Protein 1LYP (pdb70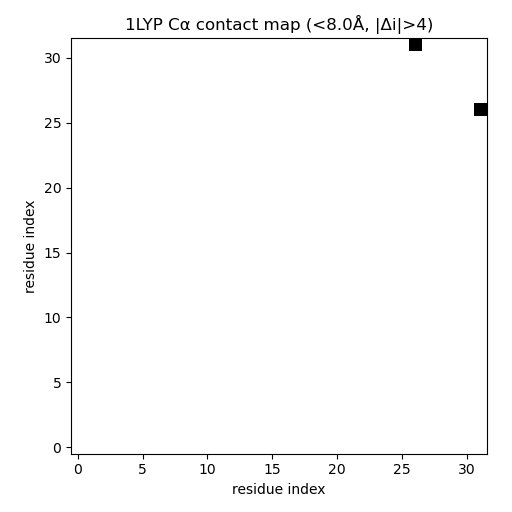)

Secondary structu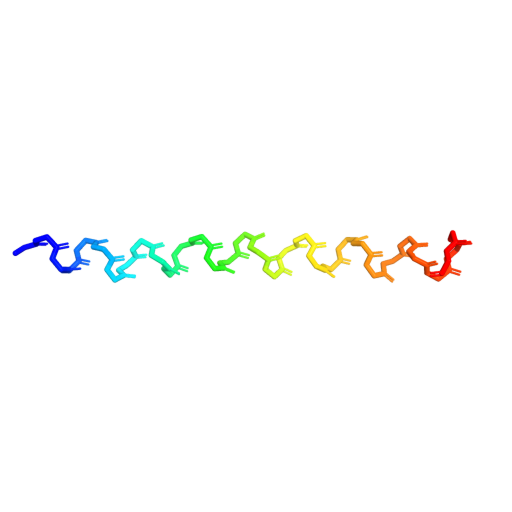re (DSSP, 8-state):
-HHHHHHHHHHHHHHHHHHHHHHHHHHHHHH-

Sequence (32 aa):
GLRKRLRKFRNKIKEKLKKIGQKIQGLLPKLA

Foldseek 3Di:
DVVVVVVVVVVVVVVVVVVVVVVVVVCVVVVD

Solvent-accessible surface area: 3775 Å² total; per-residue (Å²): 93,132,156,144,182,89,168,126,126,192,74,137,91,116,104,139,103,155,125,95,34,108,146,91,109,31,93,90,98,173,143,112

Organism: Oryctolagus cuniculus (NCBI:txid9986)

Radius of gyration: 14.72 Å; Cα contacts (8 Å, |Δi|>4): 1; chains: 1; bounding box: 31×10×38 Å

InterPro domains:
  IPR001894 Cathelicidin-like [PTHR10206] (11-145)
  IPR018216 Cathelicidin, conserved site [PS00946] (34-47)
  IPR018216 Cathelicidin, conserved site [PS00947] (78-100)
  IPR022746 Cathelicidin, antimicrobial peptide, C-terminal [PF12153] (137-164)
  IPR046350 Cystatin superfamily [SSF54403] (31-126)

Structure (mmCIF, N/CA/C/O backbone):
data_1LYP
#
_entry.id   1LYP
#
_cell.length_a   1.000
_cell.length_b   1.000
_cell.length_c   1.000
_cell.angle_alpha   90.00
_cell.angle_beta   90.00
_cell.angle_gamma   90.00
#
_symmetry.space_group_name_H-M   'P 1'
#
loop_
_atom_site.group_PDB
_atom_site.id
_atom_site.type_symbol
_atom_site.label_atom_id
_atom_site.label_alt_id
_atom_site.label_comp_id
_atom_site.label_asym_id
_atom_site.label_entity_id
_atom_site.label_seq_id
_atom_site.pdbx_PDB_ins_code
_atom_site.Cartn_x
_atom_site.Cartn_y
_atom_site.Cartn_z
_atom_site.occupancy
_atom_site.B_iso_or_equiv
_atom_site.auth_seq_id
_atom_site.auth_comp_id
_atom_site.auth_asym_id
_atom_site.auth_atom_id
_atom_site.pdbx_PDB_model_num
ATOM 1 N N . GLY A 1 1 ? 24.459 11.198 -7.520 1.00 0.00 1 GLY A N 1
ATOM 2 C CA . GLY A 1 1 ? 24.945 11.896 -6.296 1.00 0.00 1 GLY A CA 1
ATOM 3 C C . GLY A 1 1 ? 23.757 12.467 -5.518 1.00 0.00 1 GLY A C 1
ATOM 4 O O . GLY A 1 1 ? 23.791 12.558 -4.307 1.00 0.00 1 GLY A O 1
ATOM 10 N N . LEU A 1 2 ? 22.732 12.840 -6.235 1.00 0.00 2 LEU A N 1
ATOM 11 C CA . LEU A 1 2 ? 21.532 13.407 -5.562 1.00 0.00 2 LEU A CA 1
ATOM 12 C C . LEU A 1 2 ? 20.952 12.423 -4.5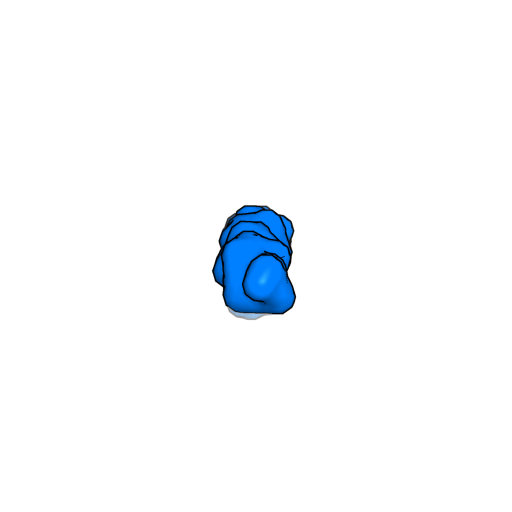48 1.00 0.00 2 LEU A C 1
ATOM 13 O O . LEU A 1 2 ? 20.500 12.812 -3.489 1.00 0.00 2 LEU A O 1
ATOM 29 N N . ARG A 1 3 ? 20.975 11.165 -4.892 1.00 0.00 3 ARG A N 1
ATOM 30 C CA . ARG A 1 3 ? 20.429 10.142 -3.962 1.00 0.00 3 ARG A CA 1
ATOM 31 C C . ARG A 1 3 ? 21.151 10.185 -2.616 1.00 0.00 3 ARG A C 1
ATOM 32 O O . ARG A 1 3 ? 20.548 10.431 -1.590 1.00 0.00 3 ARG A O 1
ATOM 53 N N . LYS A 1 4 ? 22.432 9.946 -2.650 1.00 0.00 4 LYS A N 1
ATOM 54 C CA . LYS A 1 4 ? 23.222 9.965 -1.390 1.00 0.00 4 LYS A CA 1
ATOM 55 C C . LYS A 1 4 ? 22.856 11.165 -0.516 1.00 0.00 4 LYS A C 1
ATOM 56 O O . LYS A 1 4 ? 22.792 11.057 0.692 1.00 0.00 4 LYS A O 1
ATOM 75 N N . ARG A 1 5 ? 22.620 12.285 -1.142 1.00 0.00 5 ARG A N 1
ATOM 76 C CA . ARG A 1 5 ? 22.259 13.499 -0.359 1.00 0.00 5 ARG A CA 1
ATOM 77 C C . ARG A 1 5 ? 20.827 13.430 0.174 1.00 0.00 5 ARG A C 1
ATOM 78 O O . ARG A 1 5 ? 20.56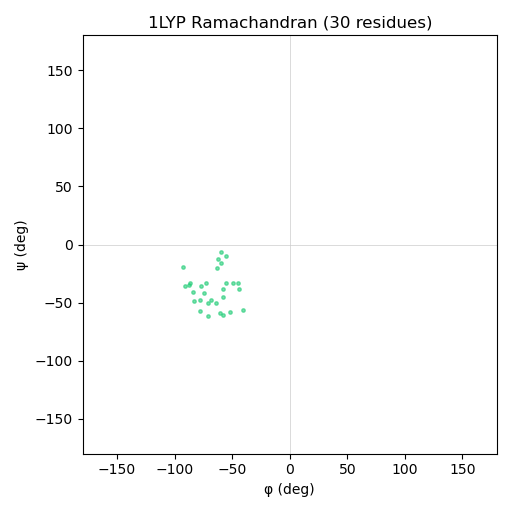7 13.804 1.301 1.00 0.00 5 ARG A O 1
ATOM 99 N N . LEU A 1 6 ? 19.925 12.959 -0.641 1.00 0.00 6 LEU A N 1
ATOM 100 C CA . LEU A 1 6 ? 18.508 12.866 -0.184 1.00 0.00 6 LEU A CA 1
ATOM 101 C C . LEU A 1 6 ? 18.368 11.879 0.974 1.00 0.00 6 LEU A C 1
ATOM 102 O O . LEU A 1 6 ? 17.789 12.198 1.994 1.00 0.00 6 LEU A O 1
ATOM 118 N N . ARG A 1 7 ? 18.898 10.699 0.799 1.00 0.00 7 ARG A N 1
ATOM 119 C CA . ARG A 1 7 ? 18.797 9.688 1.886 1.00 0.00 7 ARG A CA 1
ATOM 120 C C . ARG A 1 7 ? 19.274 10.263 3.219 1.00 0.00 7 ARG A C 1
ATOM 121 O O . ARG A 1 7 ? 18.537 10.289 4.184 1.00 0.00 7 ARG A O 1
ATOM 142 N N . LYS A 1 8 ? 20.499 10.711 3.247 1.00 0.00 8 LYS A N 1
ATOM 143 C CA . LYS A 1 8 ? 21.036 11.286 4.508 1.00 0.00 8 L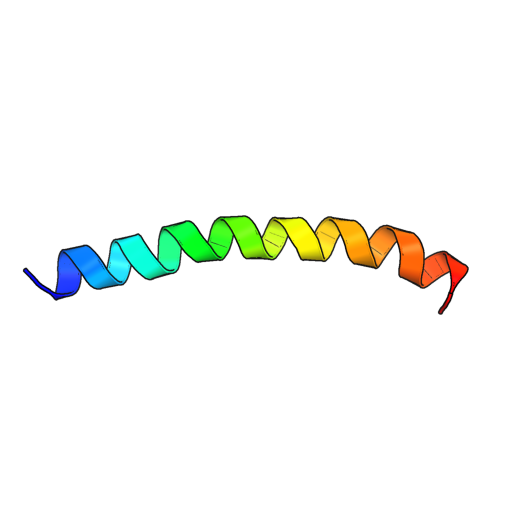YS A CA 1
ATOM 144 C C . LYS A 1 8 ? 20.143 12.417 5.016 1.00 0.00 8 LYS A C 1
ATOM 145 O O . LYS A 1 8 ? 20.012 12.621 6.207 1.00 0.00 8 LYS A O 1
ATOM 164 N N . PHE A 1 9 ? 19.544 13.130 4.101 1.00 0.00 9 PHE A N 1
ATOM 165 C CA . PHE A 1 9 ? 18.654 14.255 4.512 1.00 0.00 9 PHE A CA 1
ATOM 166 C C . PHE A 1 9 ? 17.493 13.750 5.365 1.00 0.00 9 PHE A C 1
ATOM 167 O O . PHE A 1 9 ? 17.320 14.168 6.492 1.00 0.00 9 PHE A O 1
ATOM 184 N N . ARG A 1 10 ? 16.716 12.860 4.809 1.00 0.00 10 ARG A N 1
ATOM 185 C CA . ARG A 1 10 ? 15.561 12.319 5.573 1.00 0.00 10 ARG A CA 1
ATOM 186 C C . ARG A 1 10 ? 16.020 11.642 6.863 1.00 0.00 10 ARG A C 1
ATOM 187 O O . ARG A 1 10 ? 15.211 11.242 7.677 1.00 0.00 10 ARG A O 1
ATOM 208 N N . ASN A 1 11 ? 17.309 11.525 7.025 1.00 0.00 11 ASN A N 1
ATOM 209 C CA . ASN A 1 11 ? 17.828 10.877 8.259 1.00 0.00 11 ASN A CA 1
ATOM 210 C C . ASN A 1 11 ? 18.062 11.928 9.339 1.00 0.00 11 ASN A C 1
ATOM 211 O O . ASN A 1 11 ? 17.860 11.679 10.510 1.00 0.00 11 ASN A O 1
ATOM 222 N N . LYS A 1 12 ? 18.489 13.085 8.916 1.00 0.00 12 LYS A N 1
ATOM 223 C CA . LYS A 1 12 ? 18.746 14.175 9.892 1.00 0.00 12 LYS A CA 1
ATOM 224 C C . LYS A 1 12 ? 17.434 14.712 10.458 1.00 0.00 12 LYS A C 1
ATOM 225 O O . LYS A 1 12 ? 17.275 14.826 11.657 1.00 0.00 12 LYS A O 1
ATOM 244 N N . ILE A 1 13 ? 16.515 15.031 9.587 1.00 0.00 13 ILE A N 1
ATOM 245 C CA . ILE A 1 13 ? 15.217 15.558 10.063 1.00 0.00 13 ILE A CA 1
ATOM 246 C C . ILE A 1 13 ? 14.559 14.555 11.006 1.00 0.00 13 ILE A C 1
ATOM 247 O O . ILE A 1 13 ? 14.068 14.911 12.059 1.00 0.00 13 ILE A O 1
ATOM 263 N N . LYS A 1 14 ? 14.572 13.315 10.606 1.00 0.00 14 LYS A N 1
ATOM 264 C CA . LYS A 1 14 ? 13.957 12.259 11.450 1.00 0.00 14 LYS A CA 1
ATOM 265 C C . LYS A 1 14 ? 14.350 12.414 12.919 1.00 0.00 14 LYS A C 1
ATOM 266 O O . LYS A 1 14 ? 13.579 12.097 13.802 1.00 0.00 14 LYS A O 1
ATOM 285 N N . GLU A 1 15 ? 15.542 12.894 13.160 1.00 0.00 15 GLU A N 1
ATOM 286 C CA . GLU A 1 15 ? 15.978 13.065 14.573 1.00 0.00 15 GLU A CA 1
ATOM 287 C C . GLU A 1 15 ? 15.188 14.176 15.263 1.00 0.00 15 GLU A C 1
ATOM 288 O O . GLU A 1 15 ? 14.704 14.002 16.364 1.00 0.00 15 GLU A O 1
ATOM 300 N N . LYS A 1 16 ? 15.072 15.296 14.606 1.00 0.00 16 LYS A N 1
ATOM 301 C CA . LYS A 1 16 ? 14.316 16.424 15.215 1.00 0.00 16 LYS A CA 1
ATOM 302 C C . LYS A 1 16 ? 12.850 16.055 15.426 1.00 0.0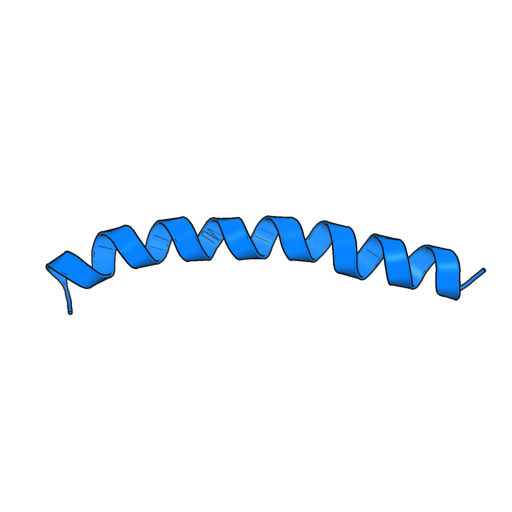0 16 LYS A C 1
ATOM 303 O O . LYS A 1 16 ? 12.165 16.669 16.219 1.00 0.00 16 LYS A O 1
ATOM 322 N N . LEU A 1 17 ? 12.395 15.062 14.714 1.00 0.00 17 LEU A N 1
ATOM 323 C CA . LEU A 1 17 ? 10.972 14.651 14.873 1.00 0.00 17 LEU A CA 1
ATOM 324 C C . LEU A 1 17 ? 10.750 13.982 16.226 1.00 0.00 17 LEU A C 1
ATOM 325 O O . LEU A 1 17 ? 9.986 14.459 17.039 1.00 0.00 17 LEU A O 1
ATOM 341 N N . LYS A 1 18 ? 11.422 12.887 16.443 1.00 0.00 18 LYS A N 1
ATOM 342 C CA . LYS A 1 18 ? 11.256 12.177 17.738 1.00 0.00 18 LYS A CA 1
ATOM 343 C C . LYS A 1 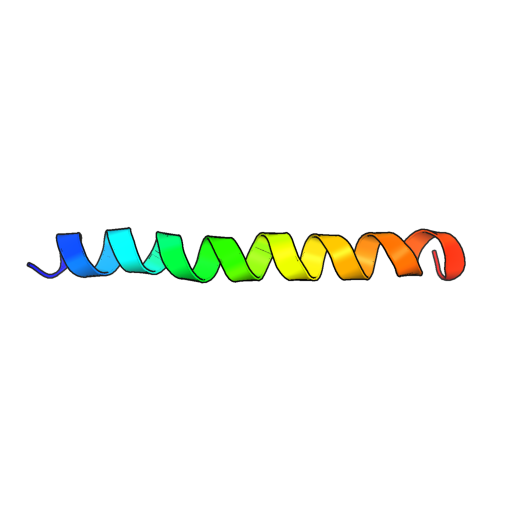18 ? 11.545 13.105 18.917 1.00 0.00 18 LYS A C 1
ATOM 344 O O . LYS A 1 18 ? 11.284 12.763 20.054 1.00 0.00 18 LYS A O 1
ATOM 363 N N . LYS A 1 19 ? 12.075 14.265 18.631 1.00 0.00 19 LYS A N 1
ATOM 364 C CA . LYS A 1 19 ? 12.380 15.212 19.736 1.00 0.00 19 LYS A CA 1
ATOM 365 C C . LYS A 1 19 ? 11.125 15.932 20.226 1.00 0.00 19 LYS A C 1
ATOM 366 O O . LYS A 1 19 ? 10.886 16.014 21.415 1.00 0.00 19 LYS A O 1
ATOM 385 N N . ILE A 1 20 ? 10.344 16.443 19.312 1.00 0.00 20 ILE A N 1
ATOM 386 C CA . ILE A 1 20 ? 9.114 17.153 19.745 1.00 0.00 20 ILE A CA 1
ATOM 387 C C . ILE A 1 20 ? 8.068 16.156 20.238 1.00 0.00 20 ILE A C 1
ATOM 388 O O . ILE A 1 20 ? 7.301 16.454 21.132 1.00 0.00 20 ILE A O 1
ATOM 404 N N . GLY A 1 21 ? 8.056 14.989 19.651 1.00 0.00 21 GLY A N 1
ATOM 405 C CA . GLY A 1 21 ? 7.062 13.966 20.082 1.00 0.00 21 GLY A CA 1
ATOM 406 C C . GLY A 1 21 ? 7.253 13.644 21.563 1.00 0.00 21 GLY A C 1
ATOM 407 O O . GLY A 1 21 ? 6.391 13.064 22.194 1.00 0.00 21 GLY A O 1
ATOM 411 N N . GLN A 1 22 ? 8.385 14.028 22.085 1.00 0.00 22 GLN A N 1
ATOM 412 C CA . GLN A 1 22 ? 8.659 13.759 23.518 1.00 0.00 22 GLN A CA 1
ATOM 413 C C . GLN A 1 22 ? 8.232 14.955 24.372 1.00 0.00 22 GLN A C 1
ATOM 414 O O . GLN A 1 22 ? 8.013 14.833 25.561 1.00 0.00 22 GLN A O 1
ATOM 428 N N . LYS A 1 23 ? 8.100 16.088 23.739 1.00 0.00 23 LYS A N 1
ATOM 429 C CA . LYS A 1 23 ? 7.688 17.304 24.493 1.00 0.00 23 LYS A CA 1
ATOM 430 C C . LYS A 1 23 ? 6.162 17.425 24.587 1.00 0.00 23 LYS A C 1
ATOM 431 O O . LYS A 1 23 ? 5.643 17.915 25.570 1.00 0.00 23 LYS A O 1
ATOM 450 N N . ILE A 1 24 ? 5.469 16.980 23.573 1.00 0.00 24 ILE A N 1
ATOM 451 C CA . ILE A 1 24 ? 3.983 17.077 23.616 1.00 0.00 24 ILE A CA 1
ATOM 452 C C . ILE A 1 24 ? 3.361 16.003 24.516 1.00 0.00 24 ILE A C 1
ATOM 453 O O . ILE A 1 24 ? 2.376 16.252 25.182 1.00 0.00 24 ILE A O 1
ATOM 469 N N . GLN A 1 25 ? 3.941 14.831 24.525 1.00 0.00 25 GLN A N 1
ATOM 470 C CA . GLN A 1 25 ? 3.381 13.747 25.380 1.00 0.00 25 GLN A CA 1
ATOM 471 C C . GLN A 1 25 ? 3.438 14.118 26.861 1.00 0.00 25 GLN A C 1
ATOM 472 O O . GLN A 1 25 ? 2.830 13.468 27.688 1.00 0.00 25 GLN A O 1
ATOM 486 N N . GLY A 1 26 ? 4.164 15.157 27.169 1.00 0.00 26 GLY A N 1
ATOM 487 C CA . GLY A 1 26 ? 4.264 15.577 28.597 1.00 0.00 26 GLY A CA 1
ATOM 488 C C . GLY A 1 26 ? 3.125 16.532 28.958 1.00 0.00 26 GLY A C 1
ATOM 489 O O . GLY A 1 26 ? 2.627 16.517 30.066 1.00 0.00 26 GLY A O 1
ATOM 493 N N . LEU A 1 27 ? 2.740 17.345 28.015 1.00 0.00 27 LEU A N 1
ATOM 494 C CA . LEU A 1 27 ? 1.638 18.308 28.282 1.00 0.00 27 LEU A CA 1
ATOM 495 C C . LEU A 1 27 ? 0.267 17.658 28.074 1.00 0.00 27 LEU A C 1
ATOM 496 O O . LEU A 1 27 ? -0.649 17.887 28.839 1.00 0.00 27 LEU A O 1
ATOM 512 N N . LEU A 1 28 ? 0.151 16.859 27.046 1.00 0.00 28 LEU A N 1
ATOM 513 C CA . LEU A 1 28 ? -1.152 16.191 26.778 1.00 0.00 28 LEU A CA 1
ATOM 514 C C . LEU A 1 28 ? -1.842 15.687 28.062 1.00 0.00 28 LEU A C 1
ATOM 515 O O . LEU A 1 28 ? -2.968 16.058 28.323 1.00 0.00 28 LEU A O 1
ATOM 531 N N . PRO A 1 29 ? -1.181 14.854 28.853 1.00 0.00 29 PRO A N 1
ATOM 532 C CA . PRO A 1 29 ? -1.801 14.344 30.090 1.00 0.00 29 PRO A CA 1
ATOM 533 C C . PRO A 1 29 ? -2.410 15.462 30.939 1.00 0.00 29 PRO A C 1
ATOM 534 O O . PRO A 1 29 ? -3.402 15.258 31.610 1.00 0.00 29 PRO A O 1
ATOM 545 N N . LYS A 1 30 ? -1.810 16.618 30.900 1.00 0.00 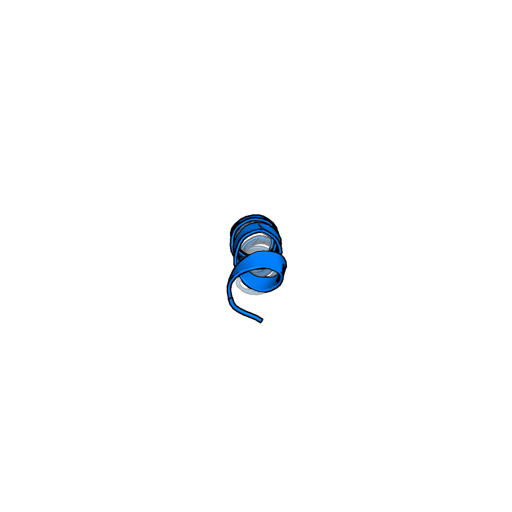30 LYS A N 1
ATOM 546 C CA . LYS A 1 30 ? -2.358 17.743 31.704 1.00 0.00 30 LYS A CA 1
ATOM 547 C C . LYS A 1 30 ? -3.489 18.443 30.952 1.00 0.00 30 LYS A C 1
ATOM 548 O O . LYS A 1 30 ? -4.546 18.685 31.500 1.00 0.00 30 LYS A O 1
ATOM 567 N N . LEU A 1 31 ? -3.245 18.758 29.707 1.00 0.00 31 LEU A N 1
ATOM 568 C CA . LEU A 1 31 ? -4.293 19.441 28.903 1.00 0.00 31 LEU A CA 1
ATOM 569 C C . LEU A 1 31 ? -5.354 18.446 28.438 1.00 0.00 31 LEU A C 1
ATOM 570 O O . LEU A 1 31 ? -6.525 18.607 28.718 1.00 0.00 31 LEU A O 1
ATOM 586 N N . ALA A 1 32 ? -4.923 17.435 27.735 1.00 0.00 32 ALA A N 1
ATOM 587 C CA . ALA A 1 32 ? -5.894 16.421 27.245 1.00 0.00 32 ALA A CA 1
ATOM 588 C C . ALA A 1 32 ? -5.244 15.042 27.164 1.00 0.00 32 ALA A C 1
ATOM 589 O O . ALA A 1 32 ? -4.721 14.751 26.101 1.00 0.00 32 ALA A O 1
#